Protein AF-A0A2H5XXN9-F1 (afdb_monomer_lite)

Structure (mmCIF, N/CA/C/O ba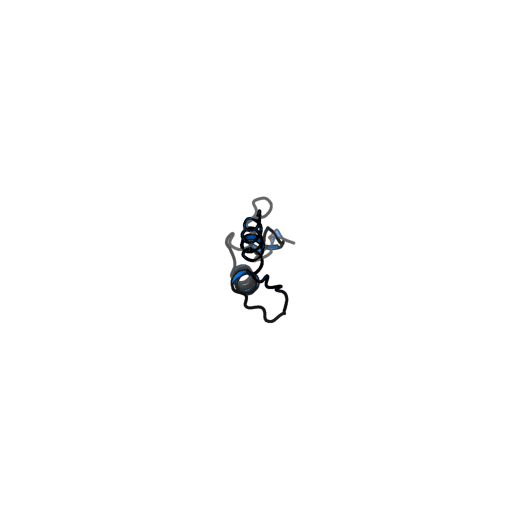ckbone):
data_AF-A0A2H5XXN9-F1
#
_entry.id   AF-A0A2H5XXN9-F1
#
loop_
_atom_site.group_PDB
_atom_site.id
_atom_site.type_symbol
_atom_site.label_atom_id
_atom_site.label_alt_id
_atom_site.label_comp_id
_atom_site.label_asym_id
_atom_site.label_entity_id
_atom_site.label_seq_id
_atom_site.pdbx_PDB_ins_code
_atom_site.Cartn_x
_atom_site.Cartn_y
_atom_site.Cartn_z
_atom_site.occupancy
_atom_site.B_iso_or_equiv
_atom_site.auth_seq_id
_atom_site.auth_comp_id
_atom_site.auth_asym_id
_atom_site.auth_atom_id
_atom_site.pdbx_PDB_model_num
ATOM 1 N N . MET A 1 1 ? -15.878 8.325 5.540 1.00 79.31 1 MET A N 1
ATOM 2 C CA . MET A 1 1 ? -15.432 8.106 6.935 1.00 79.31 1 MET A CA 1
ATOM 3 C C . MET A 1 1 ? -14.359 7.025 6.913 1.00 79.31 1 MET A C 1
ATOM 5 O O . MET A 1 1 ? -14.624 5.995 6.315 1.00 79.31 1 MET A O 1
ATOM 9 N N . LEU A 1 2 ? -13.166 7.254 7.480 1.00 94.06 2 LEU A N 1
ATOM 10 C CA . LEU A 1 2 ? -12.058 6.279 7.409 1.00 94.06 2 LEU A CA 1
ATOM 11 C C . LEU A 1 2 ? -12.220 5.115 8.396 1.00 94.06 2 LEU A C 1
ATOM 13 O O . LEU A 1 2 ? -11.870 3.991 8.068 1.00 94.06 2 LEU A O 1
ATOM 17 N N . TYR A 1 3 ? -12.810 5.363 9.567 1.00 95.69 3 TYR A N 1
ATOM 18 C CA . TYR A 1 3 ? -12.972 4.352 10.622 1.00 95.69 3 TYR A CA 1
ATOM 19 C C . TYR A 1 3 ? -13.916 3.193 10.263 1.00 95.69 3 TYR A C 1
ATOM 21 O O . TYR A 1 3 ? -13.957 2.205 10.982 1.00 95.69 3 TYR A O 1
ATOM 29 N N . VAL A 1 4 ? -14.680 3.317 9.175 1.00 96.06 4 VAL A N 1
ATOM 30 C CA . VAL A 1 4 ? -15.614 2.286 8.684 1.00 96.06 4 VAL A CA 1
ATOM 31 C C . VAL A 1 4 ? -15.115 1.602 7.410 1.00 96.06 4 VAL A C 1
ATOM 33 O O . VAL A 1 4 ? -15.864 0.862 6.785 1.00 96.06 4 VAL A O 1
ATOM 36 N N . ALA A 1 5 ? -13.884 1.889 6.981 1.00 97.50 5 ALA A N 1
ATOM 37 C CA . ALA A 1 5 ? -13.293 1.228 5.827 1.00 97.50 5 ALA A CA 1
ATOM 38 C C . ALA A 1 5 ? -12.874 -0.208 6.176 1.00 97.50 5 ALA A C 1
ATOM 40 O O . ALA A 1 5 ? -12.373 -0.467 7.273 1.00 97.50 5 ALA A O 1
ATOM 41 N N . ASP A 1 6 ? -13.015 -1.121 5.215 1.00 97.69 6 ASP A N 1
ATOM 42 C CA . ASP A 1 6 ? -12.504 -2.491 5.337 1.00 97.69 6 ASP A CA 1
ATOM 43 C C . ASP A 1 6 ? -10.969 -2.530 5.278 1.00 97.69 6 ASP A C 1
ATOM 45 O O . ASP A 1 6 ? -10.327 -3.331 5.957 1.00 97.69 6 ASP A O 1
ATOM 49 N N . GLU A 1 7 ? -10.373 -1.641 4.477 1.00 98.31 7 GLU A N 1
ATOM 50 C CA . GLU A 1 7 ? -8.931 -1.530 4.280 1.00 98.31 7 GLU A CA 1
ATOM 51 C C . GLU A 1 7 ? -8.513 -0.066 4.086 1.00 98.31 7 GLU A C 1
ATOM 53 O O . GLU A 1 7 ? -9.215 0.722 3.450 1.00 98.31 7 GLU A O 1
ATOM 58 N N . VAL A 1 8 ? -7.335 0.295 4.601 1.00 98.06 8 VAL A N 1
ATOM 59 C CA . VAL A 1 8 ? -6.670 1.581 4.347 1.00 98.06 8 VAL A CA 1
ATOM 60 C C . VAL A 1 8 ? -5.186 1.308 4.113 1.00 98.06 8 VAL A C 1
ATOM 62 O O . VAL A 1 8 ? -4.583 0.477 4.791 1.00 98.06 8 VAL A O 1
ATOM 65 N N . PHE A 1 9 ? -4.576 2.023 3.173 1.00 98.19 9 PHE A N 1
ATOM 66 C CA . PHE A 1 9 ? -3.139 1.981 2.928 1.00 98.19 9 PHE A CA 1
ATOM 67 C C . PHE A 1 9 ? -2.616 3.368 2.549 1.00 98.19 9 PHE A C 1
ATOM 69 O O . PHE A 1 9 ? -3.360 4.227 2.078 1.00 98.19 9 PHE A O 1
ATOM 76 N N . LEU A 1 10 ? -1.325 3.585 2.777 1.00 98.06 10 LEU A N 1
ATOM 77 C CA . LEU A 1 10 ? -0.588 4.761 2.336 1.00 98.06 10 LEU A CA 1
ATOM 78 C C . LEU A 1 10 ? 0.190 4.433 1.068 1.00 98.06 10 LEU A C 1
ATOM 80 O O . LEU A 1 10 ? 0.619 3.293 0.874 1.00 98.06 10 LEU A O 1
ATOM 84 N N . THR A 1 11 ? 0.413 5.454 0.245 1.00 98.06 11 THR A N 1
ATOM 85 C CA . THR A 1 11 ? 1.228 5.340 -0.963 1.00 98.06 11 THR A CA 1
ATOM 86 C C . THR A 1 11 ? 2.294 6.423 -1.016 1.00 98.06 11 THR A C 1
ATOM 88 O O . THR A 1 11 ? 2.009 7.578 -0.703 1.00 98.06 11 THR A O 1
ATOM 91 N N . GLY A 1 12 ? 3.495 6.092 -1.478 1.00 97.44 12 GLY A N 1
ATOM 92 C CA . GLY A 1 12 ? 4.533 7.081 -1.770 1.00 97.44 12 GLY A CA 1
ATOM 93 C C . GLY A 1 12 ? 5.824 6.426 -2.238 1.00 97.44 12 GLY A C 1
ATOM 94 O O . GLY A 1 12 ? 6.005 5.233 -2.059 1.00 97.44 12 GLY A O 1
ATOM 95 N N . THR A 1 13 ? 6.758 7.188 -2.805 1.00 95.94 13 THR A N 1
ATOM 96 C CA . THR A 1 13 ? 8.007 6.612 -3.340 1.00 95.94 13 THR A CA 1
ATOM 97 C C . THR A 1 13 ? 8.811 5.845 -2.285 1.00 95.94 13 THR A C 1
ATOM 99 O O . THR A 1 13 ? 9.350 4.787 -2.579 1.00 95.94 13 THR A O 1
ATOM 102 N N . ALA A 1 14 ? 8.873 6.357 -1.051 1.00 94.31 14 ALA A N 1
ATOM 103 C CA . ALA A 1 14 ? 9.581 5.700 0.051 1.00 94.31 14 ALA A CA 1
ATOM 104 C C . ALA A 1 14 ? 8.705 4.700 0.824 1.00 94.31 14 ALA A C 1
ATOM 106 O O . ALA A 1 14 ? 9.196 3.675 1.281 1.00 94.31 14 ALA A O 1
ATOM 107 N N . ALA A 1 15 ? 7.417 5.011 0.989 1.00 93.19 15 ALA A N 1
ATOM 108 C CA . ALA A 1 15 ? 6.468 4.160 1.709 1.00 93.19 15 ALA A CA 1
ATOM 109 C C . ALA A 1 15 ? 5.924 3.005 0.847 1.00 93.19 15 ALA A C 1
ATOM 111 O O . ALA A 1 15 ? 5.245 2.123 1.367 1.00 93.19 15 ALA A O 1
ATOM 112 N N . GLU A 1 16 ? 6.186 3.029 -0.460 1.00 96.75 16 GLU A N 1
ATOM 113 C CA . GLU A 1 16 ? 5.617 2.134 -1.465 1.00 96.75 16 GLU A CA 1
ATOM 114 C C . GLU A 1 16 ? 4.094 2.032 -1.304 1.00 96.75 16 GLU A C 1
ATOM 116 O O . GLU A 1 16 ? 3.414 3.052 -1.387 1.00 96.75 16 GLU A O 1
ATOM 121 N N . ILE A 1 17 ? 3.574 0.830 -1.046 1.00 97.94 17 ILE A N 1
ATOM 122 C CA . ILE A 1 17 ? 2.200 0.566 -0.622 1.00 97.94 17 ILE A CA 1
ATOM 123 C C . ILE A 1 17 ? 2.271 0.029 0.810 1.00 97.94 17 ILE A C 1
ATOM 125 O O . ILE A 1 17 ? 2.667 -1.116 1.031 1.00 97.94 17 ILE A O 1
ATOM 129 N N . THR A 1 18 ? 1.898 0.853 1.791 1.00 97.94 18 THR A N 1
ATOM 130 C CA . THR A 1 18 ? 1.987 0.502 3.217 1.00 97.94 18 THR A CA 1
ATOM 131 C C . THR A 1 18 ? 0.592 0.329 3.827 1.00 97.94 18 THR A C 1
ATOM 133 O O . THR A 1 18 ? -0.155 1.305 3.896 1.00 97.94 18 THR A O 1
ATOM 136 N N . PRO A 1 19 ? 0.217 -0.864 4.323 1.00 97.81 19 PRO A N 1
ATOM 137 C CA . PRO A 1 19 ? -1.084 -1.091 4.950 1.00 97.81 19 PRO A CA 1
ATOM 138 C C . PRO A 1 19 ? -1.221 -0.350 6.288 1.00 97.81 19 PRO A C 1
ATOM 140 O O . PRO A 1 19 ? -0.309 -0.359 7.116 1.00 97.81 19 PRO A O 1
ATOM 143 N N . VAL A 1 20 ? -2.400 0.216 6.542 1.00 97.88 20 VAL A N 1
ATOM 144 C CA . VAL A 1 20 ? -2.772 0.858 7.810 1.00 97.88 20 VAL A CA 1
ATOM 145 C C . VAL A 1 20 ? -3.696 -0.074 8.586 1.00 97.88 20 VAL A C 1
ATOM 147 O O . VAL A 1 20 ? -4.794 -0.392 8.145 1.00 97.88 20 VAL A O 1
ATOM 150 N N . ARG A 1 21 ? -3.255 -0.511 9.770 1.00 97.19 21 ARG A N 1
ATOM 151 C CA . ARG A 1 21 ? -4.019 -1.439 10.629 1.00 97.19 21 ARG A CA 1
ATOM 152 C C . ARG A 1 21 ? -4.969 -0.733 11.595 1.00 97.19 21 ARG A C 1
ATOM 154 O O . ARG A 1 21 ? -5.934 -1.332 12.062 1.00 97.19 21 ARG A O 1
ATOM 161 N N . SER A 1 22 ? -4.687 0.526 11.915 1.00 97.50 22 SER A N 1
ATOM 162 C CA . SER A 1 22 ? -5.489 1.329 12.835 1.00 97.50 22 SER A CA 1
ATOM 163 C C . SER A 1 22 ? -5.282 2.820 12.599 1.00 97.50 22 SER A C 1
ATOM 165 O O . SER A 1 22 ? -4.166 3.231 12.276 1.00 97.50 22 SER A O 1
ATOM 167 N N . ILE A 1 23 ? -6.314 3.620 12.854 1.00 97.69 23 ILE A N 1
ATOM 168 C CA . ILE A 1 23 ? -6.260 5.087 12.879 1.00 97.69 23 ILE A CA 1
ATOM 169 C C . ILE A 1 23 ? -6.781 5.531 14.242 1.00 97.69 23 ILE A C 1
ATOM 171 O O . ILE A 1 23 ? -7.822 5.055 14.679 1.00 97.69 23 ILE A O 1
ATOM 175 N N . ASP A 1 24 ? -6.041 6.385 14.948 1.00 96.19 24 ASP A N 1
ATOM 176 C CA . ASP A 1 24 ? -6.409 6.865 16.290 1.00 96.19 24 ASP A CA 1
ATOM 177 C C . ASP A 1 24 ? -6.735 5.740 17.285 1.00 96.19 24 ASP A C 1
ATOM 179 O O . ASP A 1 24 ? -7.624 5.857 18.123 1.00 96.19 24 ASP A O 1
ATOM 183 N N . ARG A 1 25 ? -5.988 4.629 17.197 1.00 95.25 25 ARG A N 1
ATOM 184 C CA . ARG A 1 25 ? -6.183 3.396 17.991 1.00 95.25 25 ARG A CA 1
ATOM 185 C C . ARG A 1 25 ? -7.469 2.623 17.666 1.00 95.25 25 ARG A C 1
ATOM 187 O O . ARG A 1 25 ? -7.712 1.590 18.283 1.00 95.25 25 ARG A O 1
ATOM 194 N N . ILE A 1 26 ? -8.249 3.062 16.683 1.00 96.44 26 ILE A N 1
ATOM 195 C CA . ILE A 1 26 ? -9.397 2.331 16.147 1.00 96.44 26 ILE A CA 1
ATOM 196 C C . ILE A 1 26 ? -8.888 1.406 15.043 1.00 96.44 26 ILE A C 1
ATOM 198 O O . ILE A 1 26 ? -8.253 1.862 14.091 1.00 96.44 26 ILE A O 1
ATOM 202 N N . ALA A 1 27 ? -9.127 0.102 15.183 1.00 97.12 27 ALA A N 1
ATOM 203 C CA . ALA A 1 27 ? -8.771 -0.875 14.160 1.00 97.12 27 ALA A CA 1
ATOM 204 C C . ALA A 1 27 ? -9.554 -0.615 12.863 1.00 97.12 27 ALA A C 1
ATOM 206 O O . ALA A 1 27 ? -10.744 -0.315 12.903 1.00 97.12 27 ALA A O 1
ATOM 207 N N . ILE A 1 28 ? -8.876 -0.743 11.723 1.00 98.00 28 ILE A N 1
ATOM 208 C CA . ILE A 1 28 ? -9.498 -0.682 10.395 1.00 98.00 28 ILE A CA 1
ATOM 209 C C . ILE A 1 28 ? -9.778 -2.113 9.937 1.00 98.00 28 ILE A C 1
ATOM 211 O O . ILE A 1 28 ? -8.874 -2.953 9.978 1.00 98.00 28 ILE A O 1
ATOM 215 N N . GLY A 1 29 ? -11.019 -2.399 9.536 1.00 95.81 29 GLY A N 1
ATOM 216 C CA . GLY A 1 29 ? -11.464 -3.750 9.194 1.00 95.81 29 GLY A CA 1
ATOM 217 C C . GLY A 1 29 ? -11.089 -4.781 10.267 1.00 95.81 29 GLY A C 1
ATOM 218 O O . GLY A 1 29 ? -11.478 -4.672 11.427 1.00 95.81 29 GLY A O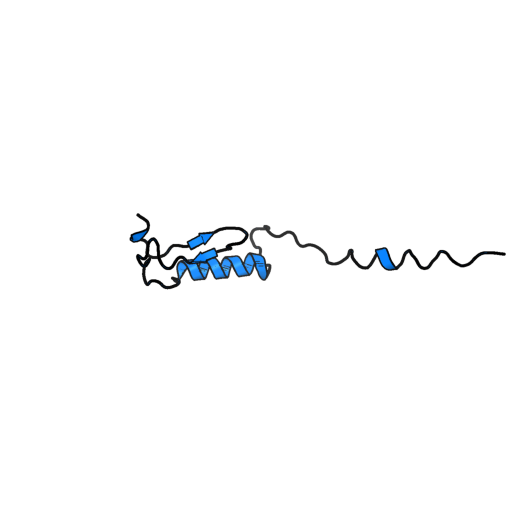 1
ATOM 219 N N . SER A 1 30 ? -10.286 -5.778 9.886 1.00 95.44 30 SER A N 1
ATOM 220 C CA . SER A 1 30 ? -9.799 -6.837 10.789 1.00 95.44 30 SER A CA 1
ATOM 221 C C . SER A 1 30 ? -8.553 -6.464 11.610 1.00 95.44 30 SER A C 1
ATOM 223 O O . SER A 1 30 ? -8.033 -7.298 12.350 1.00 95.44 30 SER A O 1
ATOM 225 N N . GLY A 1 31 ? -8.006 -5.254 11.448 1.00 95.69 31 GLY A N 1
ATOM 226 C CA . GLY A 1 31 ? -6.715 -4.861 12.028 1.00 95.69 31 GLY A CA 1
ATOM 227 C C . GLY A 1 31 ? -5.506 -5.567 11.395 1.00 95.69 31 GLY A C 1
ATOM 228 O O . GLY A 1 31 ? -4.384 -5.466 11.897 1.00 95.69 31 GLY A O 1
ATOM 229 N N . THR A 1 32 ? -5.709 -6.284 10.288 1.00 96.31 32 THR A N 1
ATOM 230 C CA . THR A 1 32 ? -4.664 -6.984 9.531 1.00 96.31 32 THR A CA 1
ATOM 231 C C . THR A 1 32 ? -4.639 -6.518 8.076 1.00 96.31 32 THR A C 1
ATOM 233 O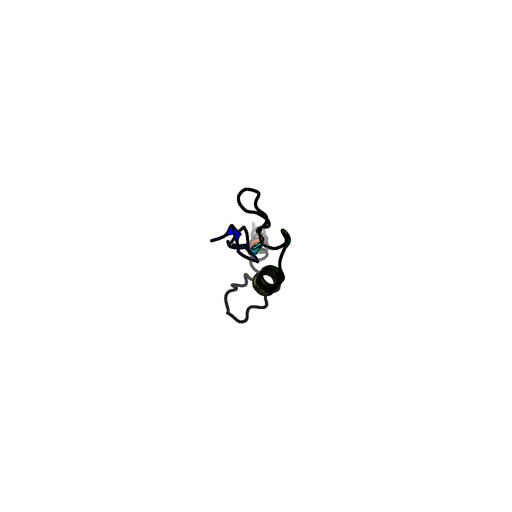 O . THR A 1 32 ? -5.486 -5.741 7.645 1.00 96.31 32 THR A O 1
ATOM 236 N N . VAL A 1 33 ? -3.632 -6.949 7.312 1.00 97.50 33 VAL A N 1
ATOM 237 C CA . VAL A 1 33 ? -3.530 -6.595 5.889 1.00 97.50 33 VAL A CA 1
ATOM 238 C C . VAL A 1 33 ? -4.587 -7.363 5.104 1.00 97.50 33 VAL A C 1
ATOM 240 O O . VAL A 1 33 ? -4.491 -8.590 4.990 1.00 97.50 33 VAL A O 1
ATOM 243 N N . GLY A 1 34 ? -5.555 -6.635 4.555 1.00 98.00 34 GLY A N 1
ATOM 244 C CA . GLY A 1 34 ? -6.620 -7.205 3.744 1.00 98.00 34 GLY A CA 1
ATOM 245 C C . GLY A 1 34 ? -6.163 -7.667 2.351 1.00 98.00 34 GLY A C 1
ATOM 246 O O . GLY A 1 34 ? -5.031 -7.393 1.923 1.00 98.00 34 GLY A O 1
ATOM 247 N N . PRO A 1 35 ? -7.014 -8.441 1.657 1.00 98.06 35 PRO A N 1
ATOM 248 C CA . PRO A 1 35 ? -6.693 -9.028 0.360 1.00 98.06 35 PRO A CA 1
ATOM 249 C C . PRO A 1 35 ? -6.447 -7.988 -0.740 1.00 98.06 35 PRO A C 1
ATOM 251 O O . PRO A 1 35 ? -5.584 -8.221 -1.587 1.00 98.06 35 PRO A O 1
ATOM 254 N N . VAL A 1 36 ? -7.147 -6.846 -0.736 1.00 98.19 36 VAL A N 1
ATOM 255 C CA . VAL A 1 36 ? -7.005 -5.837 -1.801 1.00 98.19 36 VAL A CA 1
ATOM 256 C C . VAL A 1 36 ? -5.655 -5.138 -1.690 1.00 98.19 36 VAL A C 1
ATOM 258 O O . VAL A 1 36 ? -4.897 -5.077 -2.659 1.00 98.19 36 VAL A O 1
ATOM 261 N N . THR A 1 37 ? -5.304 -4.686 -0.490 1.00 98.38 37 THR A N 1
ATOM 262 C CA . THR A 1 37 ? -4.018 -4.047 -0.204 1.00 98.38 37 THR A CA 1
ATOM 263 C C . THR A 1 37 ? -2.869 -4.992 -0.536 1.00 98.38 37 THR A C 1
ATOM 265 O O . THR A 1 37 ? -1.906 -4.580 -1.179 1.00 98.38 37 THR A O 1
ATOM 268 N N . ARG A 1 38 ? -2.988 -6.280 -0.186 1.00 98.31 38 ARG A N 1
ATOM 269 C CA . ARG A 1 38 ? -1.980 -7.292 -0.533 1.00 98.31 38 ARG A CA 1
ATOM 270 C C . ARG A 1 38 ? -1.810 -7.446 -2.042 1.00 98.31 38 ARG A C 1
ATOM 272 O O . ARG A 1 38 ? -0.681 -7.415 -2.524 1.00 98.31 38 ARG A O 1
ATOM 279 N N . ALA A 1 39 ? -2.908 -7.560 -2.786 1.00 98.50 39 ALA A N 1
ATOM 280 C CA . ALA A 1 39 ? -2.857 -7.684 -4.240 1.00 98.50 39 ALA A CA 1
ATOM 281 C C . ALA A 1 39 ? -2.177 -6.467 -4.895 1.00 98.50 39 ALA A C 1
ATOM 283 O O . ALA A 1 39 ? -1.378 -6.623 -5.822 1.00 98.50 39 ALA A O 1
ATOM 284 N N . ILE A 1 40 ? -2.441 -5.259 -4.385 1.00 98.19 40 ILE A N 1
ATOM 285 C CA . ILE A 1 40 ? -1.804 -4.024 -4.857 1.00 98.19 40 ILE A CA 1
ATOM 286 C C . ILE A 1 40 ? -0.309 -4.011 -4.511 1.00 98.19 40 ILE A C 1
ATOM 288 O O . ILE A 1 40 ? 0.503 -3.721 -5.388 1.00 98.19 40 ILE A O 1
ATOM 292 N N . MET A 1 41 ? 0.067 -4.365 -3.276 1.00 97.81 41 MET A N 1
ATOM 293 C CA . MET A 1 41 ? 1.472 -4.470 -2.849 1.00 97.81 41 MET A CA 1
ATOM 294 C C . MET A 1 41 ? 2.260 -5.427 -3.751 1.00 97.81 41 MET A C 1
ATOM 296 O O . MET A 1 41 ? 3.328 -5.077 -4.250 1.00 97.81 41 MET A O 1
ATOM 300 N N . GLU A 1 42 ? 1.717 -6.619 -4.000 1.00 97.94 42 GLU A N 1
ATOM 301 C CA . GLU A 1 42 ? 2.343 -7.619 -4.865 1.00 97.94 42 GLU A CA 1
ATOM 302 C C . GLU A 1 42 ? 2.479 -7.118 -6.302 1.00 97.94 42 GLU A C 1
ATOM 304 O O . GLU A 1 42 ? 3.532 -7.281 -6.920 1.00 97.94 42 GLU A O 1
ATOM 309 N N . ARG A 1 43 ? 1.438 -6.476 -6.850 1.00 97.75 43 ARG A N 1
ATOM 310 C CA . ARG A 1 43 ? 1.502 -5.949 -8.215 1.00 97.75 43 ARG A CA 1
ATOM 311 C C . ARG A 1 43 ? 2.521 -4.820 -8.342 1.00 97.75 43 ARG A C 1
ATOM 313 O O . ARG A 1 43 ? 3.268 -4.796 -9.318 1.00 97.75 43 ARG A O 1
ATOM 320 N N . PHE A 1 44 ? 2.571 -3.922 -7.362 1.00 97.62 44 PHE A N 1
ATOM 321 C CA . PHE A 1 44 ? 3.552 -2.843 -7.310 1.00 97.62 44 PHE A CA 1
ATOM 322 C C . PHE A 1 44 ? 4.986 -3.388 -7.247 1.00 97.62 44 PHE A C 1
ATOM 324 O O . PHE A 1 44 ? 5.851 -2.915 -7.985 1.00 97.62 44 PHE A O 1
ATOM 331 N N . ALA A 1 45 ? 5.233 -4.417 -6.429 1.00 96.81 45 ALA A N 1
ATOM 332 C CA . ALA A 1 45 ? 6.543 -5.056 -6.324 1.00 96.81 45 ALA A CA 1
ATOM 333 C C . ALA A 1 45 ? 6.965 -5.742 -7.635 1.00 96.81 45 ALA A C 1
ATOM 335 O O . ALA A 1 45 ? 8.095 -5.541 -8.073 1.00 96.81 45 ALA A O 1
ATOM 336 N N . ARG A 1 46 ? 6.054 -6.457 -8.315 1.00 97.62 46 ARG A N 1
ATOM 337 C CA . ARG A 1 46 ? 6.347 -7.078 -9.622 1.00 97.62 46 ARG A CA 1
ATOM 338 C C . ARG A 1 46 ? 6.786 -6.058 -10.675 1.00 97.62 46 ARG A C 1
ATOM 340 O O . ARG A 1 46 ? 7.718 -6.308 -11.433 1.00 97.62 46 ARG A O 1
ATOM 347 N N . ILE A 1 47 ? 6.152 -4.886 -10.698 1.00 96.88 47 ILE A N 1
ATOM 348 C CA . ILE A 1 47 ? 6.532 -3.818 -11.630 1.00 96.88 47 ILE A CA 1
ATOM 349 C C . ILE A 1 47 ? 7.876 -3.210 -11.213 1.00 96.88 47 ILE A C 1
ATOM 351 O O . ILE A 1 47 ? 8.809 -3.166 -12.002 1.00 96.88 47 ILE A O 1
ATOM 355 N N . THR A 1 48 ? 8.002 -2.749 -9.969 1.00 96.00 48 THR A N 1
ATOM 356 C CA . THR A 1 48 ? 9.148 -1.921 -9.548 1.00 96.00 48 THR A CA 1
ATOM 357 C C . THR A 1 48 ? 10.425 -2.700 -9.245 1.00 96.00 48 THR A C 1
ATOM 359 O O . THR A 1 48 ? 11.515 -2.152 -9.407 1.00 96.00 48 THR A O 1
ATOM 362 N N . ARG A 1 49 ? 10.313 -3.957 -8.800 1.00 93.69 49 ARG A N 1
ATOM 363 C CA . ARG A 1 49 ? 11.450 -4.798 -8.392 1.00 93.69 49 ARG A CA 1
ATOM 364 C C . ARG A 1 49 ? 11.778 -5.866 -9.425 1.00 93.69 49 ARG A C 1
ATOM 366 O O . ARG A 1 49 ? 12.950 -6.027 -9.756 1.00 93.69 49 ARG A O 1
ATOM 373 N N . ASP A 1 50 ? 10.760 -6.545 -9.951 1.00 94.75 50 ASP A N 1
ATOM 374 C CA . ASP A 1 50 ? 10.958 -7.669 -10.879 1.00 94.75 50 ASP A CA 1
ATOM 375 C C . ASP A 1 50 ? 10.996 -7.223 -12.350 1.00 94.75 50 ASP A C 1
ATOM 377 O O . ASP A 1 50 ? 11.420 -7.978 -13.224 1.00 94.75 50 ASP A O 1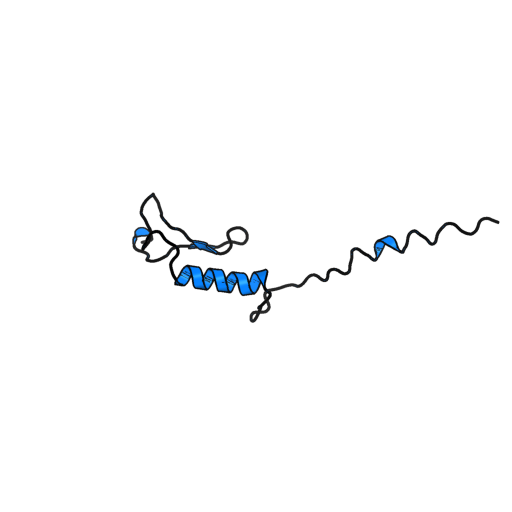
ATOM 381 N N . GLY A 1 51 ? 10.613 -5.974 -12.633 1.00 93.31 51 GLY A N 1
ATOM 382 C CA . GLY A 1 51 ? 10.688 -5.395 -13.971 1.00 93.31 51 GLY A CA 1
ATOM 383 C C . GLY A 1 51 ? 9.539 -5.791 -14.898 1.00 93.31 51 GLY A C 1
ATOM 384 O O . GLY A 1 51 ? 9.632 -5.554 -16.103 1.00 93.31 51 GLY A O 1
ATOM 385 N N . GLU A 1 52 ? 8.458 -6.381 -14.374 1.00 95.62 52 GLU A N 1
ATOM 386 C CA . GLU A 1 52 ? 7.240 -6.651 -15.142 1.00 95.62 52 GLU A CA 1
ATOM 387 C C . GLU A 1 52 ? 6.504 -5.341 -15.437 1.00 95.62 52 GLU A C 1
ATOM 389 O O . GLU A 1 52 ? 5.547 -4.985 -14.752 1.00 95.62 52 GLU A O 1
ATOM 394 N N . ASP A 1 53 ? 6.952 -4.613 -16.452 1.00 94.56 53 ASP A N 1
ATOM 395 C CA . ASP A 1 53 ? 6.483 -3.263 -16.749 1.00 94.56 53 ASP A CA 1
ATOM 396 C C . ASP A 1 53 ? 5.617 -3.205 -18.018 1.00 94.56 53 ASP A C 1
ATOM 398 O O . ASP A 1 53 ? 6.078 -2.780 -19.081 1.00 94.56 53 ASP A O 1
ATOM 402 N N . PRO A 1 54 ? 4.335 -3.615 -17.946 1.00 95.44 54 PRO A N 1
ATOM 403 C CA . PRO A 1 54 ? 3.427 -3.515 -19.086 1.00 95.44 54 PRO A CA 1
ATOM 404 C C . PRO A 1 54 ? 3.058 -2.062 -19.421 1.00 95.44 54 PRO A C 1
ATOM 406 O O . PRO A 1 54 ? 2.406 -1.828 -20.436 1.00 95.44 54 PRO A O 1
ATOM 409 N N . TYR A 1 55 ? 3.427 -1.102 -18.568 1.00 95.81 55 TYR A N 1
ATOM 410 C CA . TYR A 1 55 ? 3.048 0.304 -18.687 1.00 95.81 55 TYR A CA 1
ATOM 411 C C . TYR A 1 55 ? 4.204 1.210 -19.128 1.00 95.81 55 TYR A C 1
ATOM 413 O O . TYR A 1 55 ? 3.989 2.410 -19.290 1.00 95.81 55 TYR A O 1
ATOM 421 N N . GLN A 1 56 ? 5.400 0.654 -19.351 1.00 96.31 56 GLN A N 1
ATOM 422 C CA . GLN A 1 56 ? 6.604 1.387 -19.761 1.00 96.3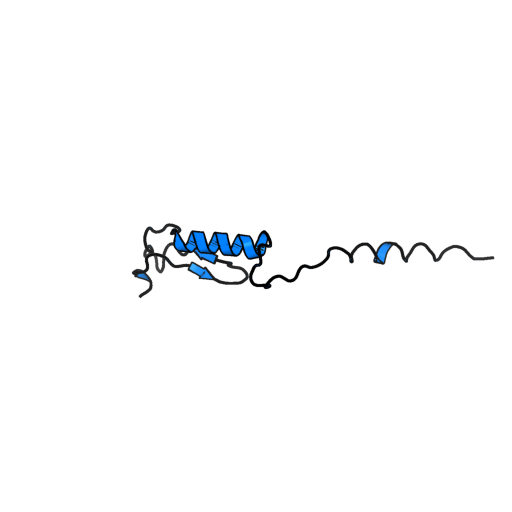1 56 GLN A CA 1
ATOM 423 C C . GLN A 1 56 ? 6.999 2.514 -18.781 1.00 96.31 56 GLN A C 1
ATOM 425 O O . GLN A 1 56 ? 7.420 3.595 -19.191 1.00 96.31 56 GLN A O 1
ATOM 430 N N . TRP A 1 57 ? 6.847 2.279 -17.475 1.00 96.31 57 TRP A N 1
ATOM 431 C CA . TRP A 1 57 ? 7.254 3.198 -16.407 1.00 96.31 57 TRP A CA 1
ATOM 432 C C . TRP A 1 57 ? 8.746 3.134 -16.050 1.00 96.31 57 TRP A C 1
ATOM 434 O O . TRP A 1 57 ? 9.276 4.081 -15.466 1.00 96.31 57 TRP A O 1
ATOM 444 N N . LEU A 1 58 ? 9.437 2.034 -16.348 1.00 96.31 58 LEU A N 1
ATOM 445 C CA . LEU A 1 58 ? 10.802 1.798 -15.890 1.00 96.31 58 LEU A CA 1
ATOM 446 C C . LEU A 1 58 ? 11.844 2.352 -16.860 1.00 96.31 58 LEU A C 1
ATOM 448 O O . LEU A 1 58 ? 11.817 2.113 -18.064 1.00 96.31 58 LEU A O 1
ATOM 452 N N . THR A 1 59 ? 12.852 3.021 -16.302 1.00 95.06 59 THR A N 1
ATOM 453 C CA . THR A 1 59 ? 14.075 3.384 -17.026 1.00 95.06 59 THR A CA 1
ATOM 454 C C . THR A 1 59 ? 15.223 2.501 -16.553 1.00 95.06 59 THR A C 1
ATOM 456 O O . THR A 1 59 ? 15.738 2.667 -15.447 1.00 95.06 59 THR A O 1
ATOM 459 N N . PHE A 1 60 ? 15.646 1.557 -17.393 1.00 92.25 60 PHE A N 1
ATOM 460 C CA . PHE A 1 60 ? 16.765 0.674 -17.074 1.00 92.25 60 PHE A CA 1
ATOM 461 C C . PHE A 1 60 ? 18.104 1.391 -17.260 1.00 92.25 60 PHE A C 1
ATOM 463 O O . PHE A 1 60 ? 18.431 1.872 -18.345 1.00 92.25 60 PHE A O 1
ATOM 470 N N . VAL A 1 61 ? 18.919 1.418 -16.206 1.00 92.19 61 VAL A N 1
ATOM 471 C CA . VAL A 1 61 ? 20.275 1.972 -16.261 1.00 92.19 61 VAL A CA 1
ATOM 472 C C . VAL A 1 61 ? 21.263 0.848 -16.570 1.00 92.19 61 VAL A C 1
ATOM 474 O O . VAL A 1 61 ? 21.433 -0.085 -15.785 1.00 92.19 61 VAL A O 1
ATOM 477 N N . ASN A 1 62 ? 21.937 0.931 -17.719 1.00 85.69 62 ASN A N 1
ATOM 478 C CA . ASN A 1 62 ? 22.970 -0.032 -18.096 1.00 85.69 62 ASN A CA 1
ATOM 479 C C . ASN A 1 62 ? 24.176 0.067 -17.141 1.00 85.69 62 ASN A C 1
ATOM 481 O O . ASN A 1 62 ? 24.758 1.139 -16.968 1.00 85.69 62 ASN A O 1
ATOM 485 N N . LYS A 1 63 ? 24.621 -1.057 -16.565 1.00 65.62 63 LYS A N 1
ATOM 486 C CA . LYS A 1 63 ? 25.843 -1.134 -15.741 1.00 65.62 63 LYS A CA 1
ATOM 487 C C . LYS A 1 63 ? 27.134 -1.110 -16.585 1.00 65.62 63 LYS A C 1
ATOM 489 O O . LYS A 1 63 ? 28.050 -1.888 -16.325 1.00 65.62 63 LYS A O 1
ATOM 494 N N . SER A 1 64 ? 27.253 -0.234 -17.589 1.00 65.19 64 SER A N 1
ATOM 495 C CA . SER A 1 64 ? 28.414 -0.223 -18.500 1.00 65.19 64 SER A CA 1
ATOM 496 C C . SER A 1 64 ? 29.432 0.904 -18.292 1.00 65.19 64 SER A C 1
ATOM 498 O O . SER A 1 64 ? 30.420 0.944 -19.022 1.00 65.19 64 SER A O 1
ATOM 500 N N . SER A 1 65 ? 29.277 1.809 -17.322 1.00 57.69 65 SER A N 1
ATOM 501 C CA . SER A 1 65 ? 30.150 3.000 -17.250 1.00 57.69 65 SER A CA 1
ATOM 502 C C . SER A 1 65 ? 31.321 2.925 -16.257 1.00 57.69 65 SER A C 1
ATOM 504 O O . SER A 1 65 ? 32.240 3.732 -16.354 1.00 57.69 65 SER A O 1
ATOM 506 N N . ALA A 1 66 ? 31.399 1.932 -15.363 1.00 56.50 66 ALA A N 1
ATOM 507 C CA . ALA A 1 66 ? 32.480 1.884 -14.362 1.00 56.50 66 ALA A CA 1
ATOM 508 C C . ALA A 1 66 ? 33.824 1.305 -14.870 1.00 56.50 66 ALA A C 1
ATOM 510 O O . ALA A 1 66 ? 34.847 1.438 -14.199 1.00 56.50 66 ALA A O 1
ATOM 511 N N . ARG A 1 67 ? 33.868 0.660 -16.048 1.00 52.34 67 ARG A N 1
ATOM 512 C CA . ARG A 1 67 ? 35.099 0.024 -16.583 1.00 52.34 67 ARG A CA 1
ATOM 513 C C . ARG A 1 67 ? 35.880 0.871 -17.593 1.00 52.34 67 ARG A C 1
ATOM 515 O O . ARG A 1 67 ? 37.044 0.561 -17.844 1.00 52.34 67 ARG A O 1
ATOM 522 N N . ALA A 1 68 ? 35.295 1.937 -18.142 1.00 55.91 68 ALA A N 1
ATOM 523 C CA . ALA A 1 68 ? 35.942 2.744 -19.181 1.00 55.91 68 ALA A CA 1
ATOM 524 C C . ALA A 1 68 ? 37.094 3.623 -18.644 1.00 55.91 68 ALA A C 1
ATOM 526 O O . ALA A 1 68 ? 38.103 3.787 -19.324 1.00 55.91 68 ALA A O 1
ATOM 527 N N . SER A 1 69 ? 37.026 4.097 -17.395 1.00 54.53 69 SER A N 1
ATOM 528 C CA . SER A 1 69 ? 38.040 5.020 -16.851 1.00 54.53 69 SER A CA 1
ATOM 529 C C . SER A 1 69 ? 39.346 4.357 -16.390 1.00 54.53 69 SER A C 1
ATOM 531 O O . SER A 1 69 ? 40.324 5.058 -16.136 1.00 54.53 69 SER A O 1
ATOM 533 N N . LYS A 1 70 ? 39.420 3.017 -16.300 1.00 52.03 70 LYS A N 1
ATOM 534 C CA . LYS A 1 70 ? 40.640 2.321 -15.834 1.00 52.03 70 LYS A CA 1
ATOM 535 C C . LYS A 1 70 ? 41.624 1.967 -16.962 1.00 52.03 70 LYS A C 1
ATOM 537 O O . LYS A 1 70 ? 42.796 1.753 -16.678 1.00 52.03 70 LYS A O 1
ATOM 542 N N . ARG A 1 71 ? 41.189 1.955 -18.231 1.00 53.25 71 ARG A N 1
ATOM 543 C CA . ARG A 1 71 ? 42.036 1.598 -19.394 1.00 53.25 71 ARG A CA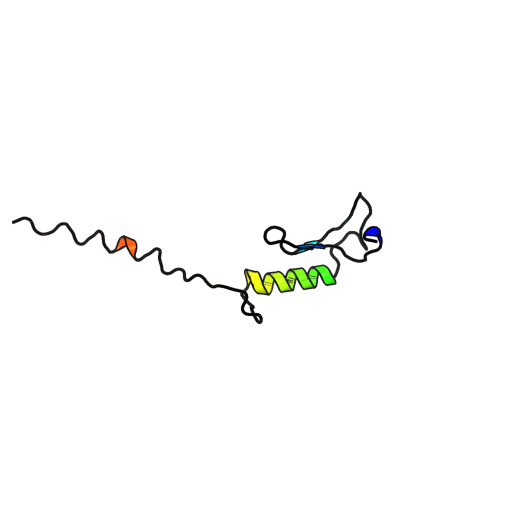 1
ATOM 544 C C . ARG A 1 71 ? 42.813 2.764 -20.018 1.00 53.25 71 ARG A C 1
ATOM 546 O O . ARG A 1 71 ? 43.706 2.507 -20.810 1.00 53.25 71 ARG A O 1
ATOM 553 N N . MET A 1 72 ? 42.525 4.015 -19.648 1.00 52.75 72 MET A N 1
ATOM 554 C CA . MET A 1 72 ? 43.177 5.194 -20.250 1.00 52.75 72 MET A CA 1
ATOM 555 C C . MET A 1 72 ? 44.450 5.660 -19.509 1.00 52.75 72 MET A C 1
ATOM 557 O O . MET A 1 72 ? 45.185 6.493 -20.023 1.00 52.75 72 MET A O 1
ATOM 561 N N . ARG A 1 73 ? 44.752 5.142 -18.305 1.00 56.12 73 ARG A N 1
ATOM 562 C CA . ARG A 1 73 ? 45.909 5.596 -17.493 1.00 56.12 73 ARG A CA 1
ATOM 563 C C . ARG A 1 73 ? 47.195 4.773 -17.669 1.00 56.12 73 ARG A C 1
ATOM 565 O O . ARG A 1 73 ? 48.173 5.072 -16.998 1.00 56.12 73 ARG A O 1
ATOM 572 N N . SER A 1 74 ? 47.222 3.756 -18.535 1.00 56.38 74 SER A N 1
ATOM 573 C CA . SER A 1 74 ? 48.391 2.866 -18.698 1.00 56.38 74 SER A CA 1
ATOM 574 C C . SER A 1 74 ? 49.217 3.097 -19.970 1.00 56.38 74 SER A C 1
ATOM 576 O O . SER A 1 74 ? 50.135 2.328 -20.225 1.00 56.38 74 SER A O 1
ATOM 578 N N . SER A 1 75 ? 48.927 4.130 -20.768 1.00 55.72 75 SER A N 1
ATOM 579 C CA . SER A 1 75 ? 49.614 4.364 -22.055 1.00 55.72 75 SER A CA 1
ATOM 580 C C . SER A 1 75 ? 50.531 5.593 -22.082 1.00 55.72 75 SER A C 1
ATOM 582 O O . SER A 1 75 ? 50.983 5.984 -23.151 1.00 55.72 75 SER A O 1
ATOM 584 N N . GLN A 1 76 ? 50.852 6.194 -20.932 1.00 62.03 76 GLN A N 1
ATOM 585 C CA . GLN A 1 76 ? 51.722 7.377 -20.853 1.00 62.03 76 GLN A CA 1
ATOM 586 C C . GLN A 1 76 ? 52.917 7.169 -19.907 1.00 62.03 76 GLN A C 1
ATOM 588 O O . GLN A 1 76 ? 53.097 7.909 -18.951 1.00 62.03 76 GLN A O 1
ATOM 593 N N . THR A 1 77 ? 53.752 6.151 -20.145 1.00 54.00 77 THR A N 1
ATOM 594 C CA . THR A 1 77 ? 55.150 6.127 -19.648 1.00 54.00 77 THR A CA 1
ATOM 595 C C . THR A 1 77 ? 56.024 5.176 -20.478 1.00 54.00 77 THR A C 1
ATOM 597 O O . THR A 1 77 ? 56.596 4.250 -19.929 1.00 54.00 77 THR A O 1
ATOM 600 N N . VAL A 1 78 ? 56.141 5.354 -21.800 1.00 56.97 78 VAL A N 1
ATOM 601 C CA . VAL A 1 78 ? 57.305 4.834 -22.551 1.00 56.97 78 VAL A CA 1
ATOM 602 C C . VAL A 1 78 ? 57.560 5.734 -23.764 1.00 56.97 78 VAL A C 1
ATOM 604 O O . VAL A 1 78 ? 57.010 5.505 -24.833 1.00 56.97 78 VAL A O 1
ATOM 607 N N . ASN A 1 79 ? 58.327 6.807 -23.573 1.00 47.44 79 ASN A N 1
ATOM 608 C CA . ASN A 1 79 ? 59.339 7.272 -24.532 1.00 47.44 79 ASN A CA 1
ATOM 609 C C . ASN A 1 79 ? 60.046 8.504 -23.957 1.00 47.44 79 ASN A C 1
ATOM 611 O O . ASN A 1 79 ? 59.606 9.636 -24.122 1.00 47.44 79 ASN A O 1
ATOM 615 N N . SER A 1 80 ? 61.149 8.239 -23.263 1.00 43.69 80 SER A N 1
ATOM 616 C CA . SER A 1 80 ? 62.240 9.185 -23.057 1.00 43.69 80 SER A CA 1
ATOM 617 C C . SER A 1 80 ? 63.492 8.505 -23.606 1.00 43.69 80 SER A C 1
ATOM 619 O O . SER A 1 80 ? 64.017 7.567 -23.002 1.00 43.69 80 SER A O 1
ATOM 621 N N . LYS A 1 81 ? 63.874 8.910 -24.814 1.00 43.84 81 LYS A N 1
ATOM 622 C CA . LYS A 1 81 ? 65.237 8.889 -25.334 1.00 43.84 81 LYS A CA 1
ATOM 623 C C . LYS A 1 81 ? 65.506 10.287 -25.859 1.00 43.84 81 LYS A C 1
ATOM 625 O O . LYS A 1 81 ? 64.558 10.848 -26.456 1.00 43.84 81 LYS A O 1
#

Radius of gyration: 24.8 Å; chains: 1; bounding box: 81×18×43 Å

Secondary structure (DSSP, 8-state):
--TT-S-EEEEETTTEEEEE-EETTEEPTTSS--HHHHHHHHHHHHHHTT---TT----PPPS-SSSGGGSSSSSSS----

Foldseek 3Di:
DQLAALWDWDDDPVCHTGTDQDDPNRGRNPSDHDPVSVVSSVVSCCCPPVVPPPPPPDDDDDPPPPPPVPPPPPPPPDDDD

pLDDT: mean 86.44, std 17.9, range [43.69, 98.5]

Sequence (81 aa):
MLYVADEVFLTGTAAEITPVRSIDRIAIGSGTVGPVTRAIMERFARITRDGEDPYQWLTFVNKSSARASKRMRSSQTVNSK